Protein AF-A0A926FMY9-F1 (afdb_monomer)

Structure (mmCIF, N/CA/C/O backbone):
data_AF-A0A926FMY9-F1
#
_entry.id   AF-A0A926FMY9-F1
#
loop_
_atom_site.group_PDB
_atom_site.id
_atom_site.type_symbol
_atom_site.label_atom_id
_atom_site.label_alt_id
_atom_site.label_comp_id
_atom_site.label_asym_id
_atom_site.label_entity_id
_atom_site.label_seq_id
_atom_site.pdbx_PDB_ins_code
_atom_site.Cartn_x
_atom_site.Cartn_y
_atom_site.Cartn_z
_atom_site.occupancy
_atom_site.B_iso_or_equiv
_atom_site.auth_seq_id
_atom_site.auth_comp_id
_atom_site.auth_asym_id
_atom_site.auth_atom_id
_atom_site.pdbx_PDB_model_num
ATOM 1 N N . PRO A 1 1 ? 19.111 5.500 -3.867 1.00 46.22 1 PRO A N 1
ATOM 2 C CA . PRO A 1 1 ? 17.922 5.639 -2.996 1.00 46.22 1 PRO A CA 1
ATOM 3 C C . PRO A 1 1 ? 18.254 6.495 -1.766 1.00 46.22 1 PRO A C 1
ATOM 5 O O . PRO A 1 1 ? 19.158 6.149 -1.011 1.00 46.22 1 PRO A O 1
ATOM 8 N N . LEU A 1 2 ? 17.583 7.637 -1.594 1.00 50.78 2 LEU A N 1
ATOM 9 C CA . LEU A 1 2 ? 17.579 8.309 -0.293 1.00 50.78 2 LEU A CA 1
ATOM 10 C C . LEU A 1 2 ? 16.767 7.394 0.628 1.00 50.78 2 LEU A C 1
ATOM 12 O O . LEU A 1 2 ? 15.567 7.243 0.426 1.00 50.78 2 LEU A O 1
ATOM 16 N N . GLY A 1 3 ? 17.454 6.666 1.511 1.00 48.97 3 GLY A N 1
ATOM 17 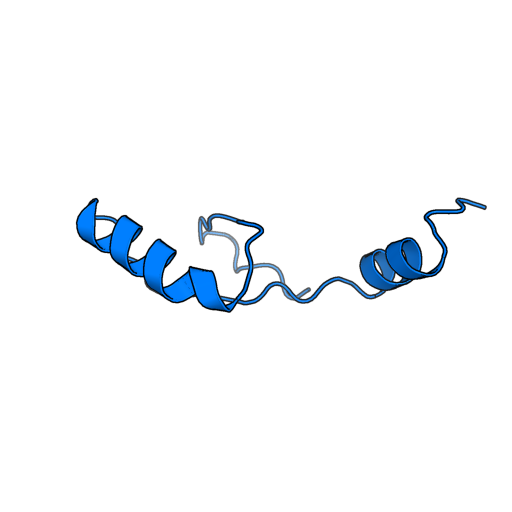C CA . GLY A 1 3 ? 16.807 5.789 2.482 1.00 48.97 3 GLY A CA 1
ATOM 18 C C . GLY A 1 3 ? 15.850 6.602 3.345 1.00 48.97 3 GLY A C 1
ATOM 19 O O . GLY A 1 3 ? 16.155 7.752 3.671 1.00 48.97 3 GLY A O 1
ATOM 20 N N . ALA A 1 4 ? 14.695 6.018 3.668 1.00 55.78 4 ALA A N 1
ATOM 21 C CA . ALA A 1 4 ? 13.744 6.618 4.594 1.00 55.78 4 ALA A CA 1
ATOM 22 C C . ALA A 1 4 ? 14.487 7.064 5.870 1.00 55.78 4 ALA A C 1
ATOM 24 O O . ALA A 1 4 ? 15.382 6.339 6.325 1.00 55.78 4 ALA A O 1
ATOM 25 N N . PRO A 1 5 ? 14.178 8.250 6.424 1.00 54.09 5 PRO A N 1
ATOM 26 C CA . PRO A 1 5 ? 14.823 8.726 7.641 1.00 54.09 5 PRO A CA 1
ATOM 27 C C . PRO A 1 5 ? 14.708 7.660 8.741 1.00 54.09 5 PRO A C 1
ATOM 29 O O . PRO A 1 5 ? 13.645 7.063 8.928 1.00 54.09 5 PRO A O 1
ATOM 32 N N . GLU A 1 6 ? 15.816 7.383 9.439 1.00 54.84 6 GLU A N 1
ATOM 33 C CA . GLU A 1 6 ? 15.874 6.372 10.502 1.00 54.84 6 GLU A CA 1
ATOM 34 C C . GLU A 1 6 ? 14.757 6.623 11.530 1.00 54.84 6 GLU A C 1
ATOM 36 O O . GLU A 1 6 ? 14.806 7.576 12.305 1.00 54.84 6 GLU A O 1
ATOM 41 N N . GLY A 1 7 ? 13.725 5.773 11.512 1.00 57.59 7 GLY A N 1
ATOM 42 C CA . GLY A 1 7 ? 12.576 5.855 12.418 1.00 57.59 7 GLY A CA 1
ATOM 43 C C . GLY A 1 7 ? 11.212 5.661 11.753 1.00 57.59 7 GLY A C 1
ATOM 44 O O . GLY A 1 7 ? 10.269 5.244 12.429 1.00 57.59 7 GLY A O 1
ATOM 45 N N . GLU A 1 8 ? 11.092 5.883 10.442 1.00 64.31 8 GLU A N 1
ATOM 46 C CA . GLU A 1 8 ? 9.834 5.663 9.720 1.00 64.31 8 GLU A CA 1
ATOM 47 C C . GLU A 1 8 ? 9.691 4.193 9.305 1.00 64.31 8 GLU A C 1
ATOM 49 O O . GLU A 1 8 ? 10.323 3.701 8.372 1.00 64.31 8 GLU A O 1
ATOM 54 N N . ARG A 1 9 ? 8.851 3.452 10.036 1.00 71.38 9 ARG A N 1
ATOM 55 C CA . ARG A 1 9 ? 8.484 2.076 9.677 1.00 71.38 9 ARG A CA 1
ATOM 56 C C . ARG A 1 9 ? 7.484 2.101 8.520 1.00 71.38 9 ARG A C 1
ATOM 58 O O . ARG A 1 9 ? 6.306 2.368 8.737 1.00 71.38 9 ARG A O 1
ATOM 65 N N . GLY A 1 10 ? 7.967 1.812 7.314 1.00 82.25 10 GLY A N 1
ATOM 66 C CA . GLY A 1 10 ? 7.156 1.617 6.109 1.00 82.25 10 GLY A CA 1
ATOM 67 C C . GLY A 1 10 ? 6.846 0.145 5.819 1.00 82.25 10 GLY A C 1
ATOM 68 O O . GLY A 1 10 ? 7.427 -0.761 6.419 1.00 82.25 10 GLY A O 1
ATOM 69 N N . ILE A 1 11 ? 5.922 -0.089 4.886 1.00 86.19 11 ILE A N 1
ATOM 70 C CA . ILE A 1 11 ? 5.638 -1.412 4.315 1.00 86.19 11 ILE A CA 1
ATOM 71 C C . ILE A 1 11 ? 5.952 -1.352 2.823 1.00 86.19 11 ILE A C 1
ATOM 73 O O . ILE A 1 11 ? 5.342 -0.564 2.099 1.00 86.19 11 ILE A O 1
ATOM 77 N N . ASP A 1 12 ? 6.837 -2.234 2.364 1.00 89.25 12 ASP A N 1
ATOM 78 C CA . ASP A 1 12 ? 7.142 -2.385 0.945 1.00 89.25 12 ASP A CA 1
ATOM 79 C C . ASP A 1 12 ? 6.214 -3.420 0.308 1.00 89.25 12 ASP A C 1
ATOM 81 O O . ASP A 1 12 ? 6.082 -4.553 0.778 1.00 89.25 12 ASP A O 1
ATOM 85 N N . ALA A 1 13 ? 5.560 -3.033 -0.787 1.00 89.12 13 ALA A N 1
ATOM 86 C CA . ALA A 1 13 ? 4.644 -3.897 -1.518 1.00 89.12 13 ALA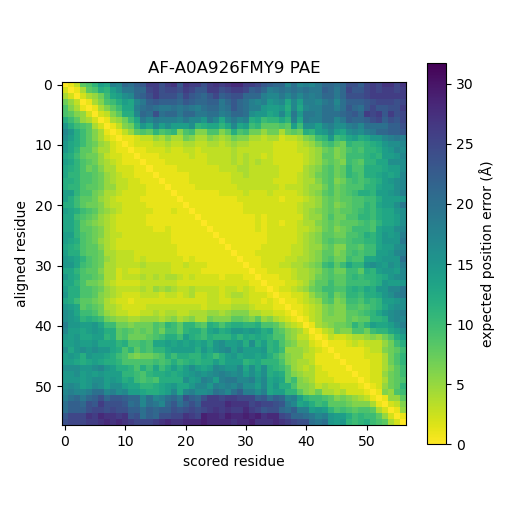 A CA 1
ATOM 87 C C . ALA A 1 13 ? 4.836 -3.750 -3.029 1.00 89.12 13 ALA A C 1
ATOM 89 O O . ALA A 1 13 ? 4.876 -2.645 -3.571 1.00 89.12 13 ALA A O 1
ATOM 90 N N . ARG A 1 14 ? 4.888 -4.885 -3.735 1.00 90.31 14 ARG A N 1
ATOM 91 C CA . ARG A 1 14 ? 4.930 -4.924 -5.200 1.00 90.31 14 ARG A CA 1
ATOM 92 C C . ARG A 1 14 ? 3.525 -5.154 -5.745 1.00 90.31 14 ARG A C 1
ATOM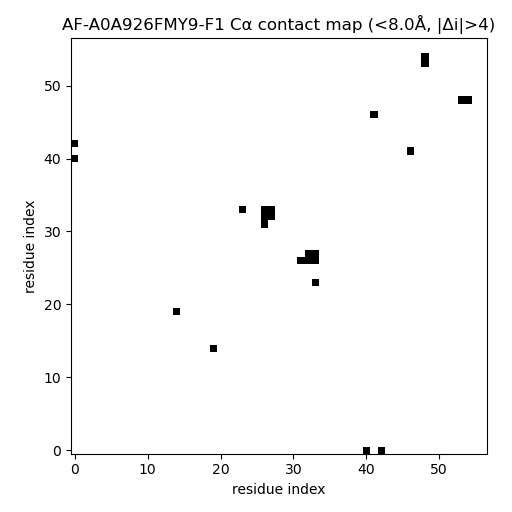 94 O O . ARG A 1 14 ? 2.944 -6.217 -5.542 1.00 90.31 14 ARG A O 1
ATOM 101 N N . MET A 1 15 ? 2.986 -4.169 -6.458 1.00 92.31 15 MET A N 1
ATOM 102 C CA . MET A 1 15 ? 1.696 -4.290 -7.136 1.00 92.31 15 MET A CA 1
ATOM 103 C C . MET A 1 15 ? 1.604 -3.378 -8.368 1.00 92.31 15 MET A C 1
ATOM 105 O O . MET A 1 15 ? 2.343 -2.396 -8.456 1.00 92.31 15 MET A O 1
ATOM 109 N N . PRO A 1 16 ? 0.683 -3.671 -9.302 1.00 91.62 16 PRO A N 1
ATOM 110 C CA . PRO A 1 16 ? 0.331 -2.757 -10.383 1.00 91.62 16 PRO A CA 1
ATOM 111 C C . PRO A 1 16 ? -0.136 -1.388 -9.849 1.00 91.62 16 PRO A C 1
ATOM 113 O O . PRO A 1 16 ? -0.808 -1.309 -8.816 1.00 91.62 16 PRO A O 1
ATOM 116 N N . ARG A 1 17 ? 0.225 -0.294 -10.533 1.00 88.06 17 ARG A N 1
ATOM 117 C CA . ARG A 1 17 ? 0.030 1.088 -10.039 1.00 88.06 17 ARG A CA 1
ATOM 118 C C . ARG A 1 17 ? -1.445 1.429 -9.833 1.00 88.06 17 ARG A C 1
ATOM 120 O O . ARG A 1 17 ? -1.817 2.181 -8.940 1.00 88.06 17 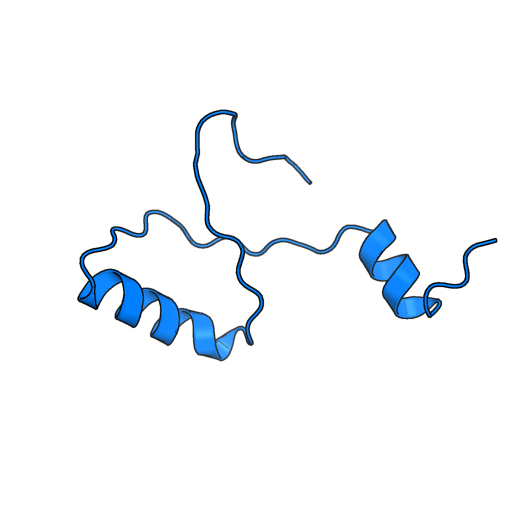ARG A O 1
ATOM 127 N N . GLU A 1 18 ? -2.278 0.865 -10.679 1.00 94.06 18 GLU A N 1
ATOM 128 C CA . GLU A 1 18 ? -3.726 1.037 -10.763 1.00 94.06 18 GLU A CA 1
ATOM 129 C C . GLU A 1 18 ? -4.435 0.348 -9.592 1.00 94.06 18 GLU A C 1
ATOM 131 O O . GLU A 1 18 ? -5.588 0.676 -9.325 1.00 94.06 18 GLU A O 1
ATOM 136 N N . ARG A 1 19 ? -3.746 -0.570 -8.890 1.00 95.81 19 ARG A N 1
ATOM 137 C CA . ARG A 1 19 ? -4.227 -1.248 -7.677 1.00 95.81 19 ARG A CA 1
ATOM 138 C C . ARG A 1 19 ? -3.899 -0.515 -6.375 1.00 95.81 19 ARG A C 1
ATOM 140 O O . ARG A 1 19 ? -4.456 -0.862 -5.331 1.00 95.81 19 ARG A O 1
ATOM 147 N N . VAL A 1 20 ? -3.011 0.479 -6.417 1.00 94.31 20 VAL A N 1
ATOM 148 C CA . VAL A 1 20 ? -2.587 1.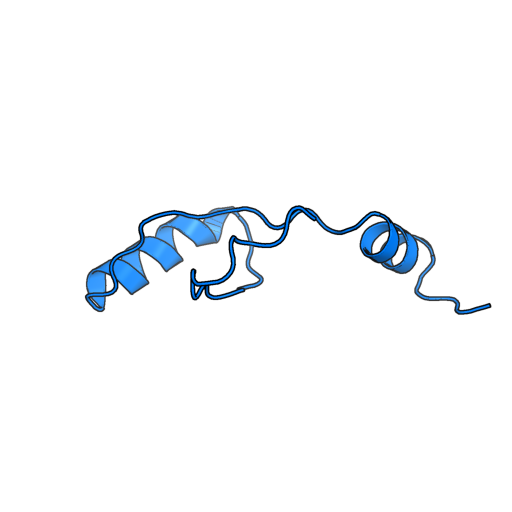240 -5.232 1.00 94.31 20 VAL A CA 1
ATOM 149 C C . VAL A 1 20 ? -3.770 1.926 -4.531 1.00 94.31 20 VAL A C 1
ATOM 151 O O . VAL A 1 20 ? -3.877 1.775 -3.315 1.00 94.31 20 VAL A O 1
ATOM 154 N N . PRO A 1 21 ? -4.712 2.602 -5.226 1.00 95.31 21 PRO A N 1
ATOM 155 C CA . PRO A 1 21 ? -5.857 3.229 -4.558 1.00 95.31 21 PRO A CA 1
ATOM 156 C C . PRO A 1 21 ? -6.724 2.237 -3.772 1.00 95.31 21 PRO A C 1
ATOM 158 O O . PRO A 1 21 ? -7.157 2.532 -2.662 1.00 95.31 21 PRO A O 1
ATOM 161 N N . GLN A 1 22 ? -6.952 1.040 -4.320 1.00 96.75 22 GLN A N 1
ATOM 162 C CA . GLN A 1 22 ? -7.740 -0.010 -3.674 1.00 96.75 22 GLN A CA 1
ATOM 163 C C . GLN A 1 22 ? -7.005 -0.577 -2.457 1.00 96.75 22 GLN A C 1
ATOM 165 O O . GLN A 1 22 ? -7.641 -0.857 -1.444 1.00 96.75 22 GLN A O 1
ATOM 170 N N . ALA A 1 23 ? -5.679 -0.718 -2.530 1.00 94.75 23 ALA A N 1
ATOM 171 C CA . ALA A 1 23 ? -4.869 -1.129 -1.388 1.00 94.75 23 ALA A CA 1
ATOM 172 C C . ALA A 1 23 ? -4.927 -0.094 -0.252 1.00 94.75 23 ALA A C 1
ATOM 174 O O . ALA A 1 23 ? -5.177 -0.464 0.892 1.00 94.75 23 ALA A O 1
ATOM 175 N N . VAL A 1 24 ? -4.789 1.199 -0.567 1.00 94.94 24 VAL A N 1
ATOM 176 C CA . VAL A 1 24 ? -4.915 2.287 0.420 1.00 94.94 24 VAL A CA 1
ATOM 177 C C . VAL A 1 24 ? -6.309 2.301 1.049 1.00 94.94 24 VAL A C 1
ATOM 179 O O . VAL A 1 24 ? -6.428 2.394 2.267 1.00 94.94 24 VA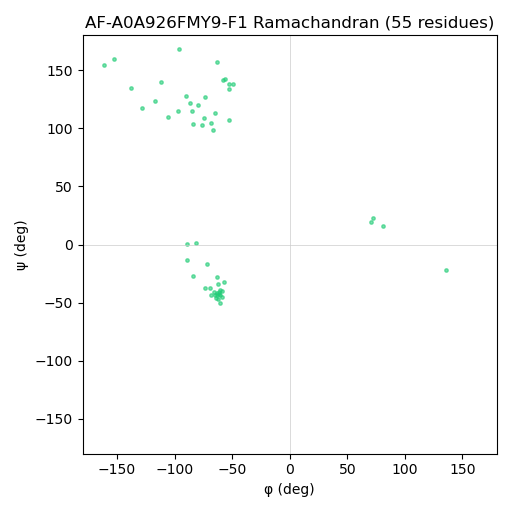L A O 1
ATOM 182 N N . ALA A 1 25 ? -7.365 2.141 0.246 1.00 96.56 25 ALA A N 1
ATOM 183 C CA . ALA A 1 25 ? -8.732 2.066 0.755 1.00 96.56 25 ALA A CA 1
ATOM 184 C C . ALA A 1 25 ? -8.938 0.871 1.702 1.00 96.56 25 ALA A C 1
ATOM 186 O O . ALA A 1 25 ? -9.586 1.013 2.736 1.00 96.56 25 ALA A O 1
ATOM 187 N N . ALA A 1 26 ? -8.366 -0.292 1.378 1.00 96.62 26 ALA A N 1
ATOM 188 C CA . ALA A 1 26 ? -8.439 -1.475 2.231 1.00 96.62 26 ALA A CA 1
ATOM 189 C C . ALA A 1 26 ? -7.690 -1.279 3.559 1.00 96.62 26 ALA A C 1
ATOM 191 O O . ALA A 1 26 ? -8.204 -1.661 4.608 1.00 96.62 26 ALA A O 1
ATOM 192 N N . LEU A 1 27 ? -6.511 -0.649 3.527 1.00 94.38 27 LEU A N 1
ATOM 193 C CA . LEU A 1 27 ? -5.745 -0.304 4.729 1.00 94.38 27 LEU A CA 1
ATOM 194 C C . LEU A 1 27 ? -6.522 0.673 5.621 1.00 94.38 27 LEU A C 1
ATOM 196 O O . LEU A 1 27 ? -6.685 0.414 6.811 1.00 94.38 27 LEU A O 1
ATOM 200 N N . ALA A 1 28 ? -7.088 1.729 5.036 1.00 94.88 28 ALA A N 1
ATOM 201 C CA . ALA A 1 28 ? -7.917 2.686 5.764 1.00 94.88 28 ALA A CA 1
ATOM 202 C C . ALA A 1 28 ? -9.165 2.024 6.376 1.00 94.88 28 ALA A C 1
ATOM 204 O O . ALA A 1 28 ? -9.483 2.261 7.539 1.00 94.88 28 ALA A O 1
ATOM 205 N N . ALA A 1 29 ? -9.844 1.142 5.633 1.00 96.94 29 ALA A N 1
ATOM 206 C CA . ALA A 1 29 ? -10.992 0.382 6.136 1.00 96.94 29 ALA A CA 1
ATOM 207 C C . ALA A 1 29 ? -10.622 -0.570 7.288 1.00 96.94 29 ALA A C 1
ATOM 209 O O . ALA A 1 29 ? -11.454 -0.847 8.149 1.00 96.94 29 ALA A O 1
ATOM 210 N N . ALA A 1 30 ? -9.375 -1.044 7.324 1.00 96.81 30 ALA A N 1
ATOM 211 C CA . ALA A 1 30 ? -8.826 -1.835 8.420 1.00 96.81 30 ALA A CA 1
ATOM 212 C C . ALA A 1 30 ? -8.350 -0.982 9.616 1.00 96.81 30 ALA A C 1
ATOM 214 O O . ALA A 1 30 ? -7.845 -1.537 10.590 1.00 96.81 30 ALA A O 1
ATOM 215 N N . GLY A 1 31 ? -8.503 0.347 9.562 1.00 96.38 31 GLY A N 1
ATOM 216 C CA . GLY A 1 31 ? -8.072 1.268 10.615 1.00 96.38 31 GLY A CA 1
ATOM 217 C C . GLY A 1 31 ? -6.581 1.613 10.580 1.00 96.38 31 GLY A C 1
ATOM 218 O O . GLY A 1 31 ? -6.053 2.116 11.567 1.00 96.38 31 GLY A O 1
ATOM 219 N N . VAL A 1 32 ? -5.890 1.339 9.470 1.00 94.06 32 VAL A N 1
ATOM 220 C CA . VAL A 1 32 ? -4.487 1.721 9.278 1.00 94.06 32 VAL A CA 1
ATOM 221 C C . VAL A 1 32 ? -4.424 3.136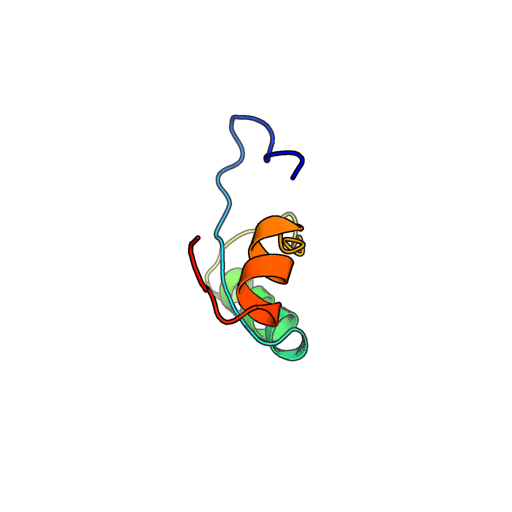 8.709 1.00 94.06 32 VAL A C 1
ATOM 223 O O . VAL A 1 32 ? -4.944 3.406 7.626 1.00 94.06 32 VAL A O 1
ATOM 226 N N . GLU A 1 33 ? -3.755 4.038 9.423 1.00 91.19 33 GLU A N 1
ATOM 227 C CA . GLU A 1 33 ? -3.509 5.405 8.962 1.00 91.19 33 GLU A CA 1
ATOM 228 C C . GLU A 1 33 ? -2.336 5.429 7.974 1.00 91.19 33 GLU A C 1
ATOM 230 O O . GLU A 1 33 ? -1.216 5.032 8.297 1.00 91.19 33 GLU A O 1
ATOM 235 N N . VAL A 1 34 ? -2.600 5.884 6.747 1.00 90.94 34 VAL A N 1
ATOM 236 C CA . VAL A 1 34 ? -1.595 5.995 5.683 1.00 90.94 34 VAL A CA 1
ATOM 237 C C . VAL A 1 34 ? -1.228 7.465 5.506 1.00 90.94 34 VAL A C 1
ATOM 239 O O . VAL A 1 34 ? -2.026 8.250 4.999 1.00 90.94 34 VAL A O 1
ATOM 242 N N . PHE A 1 35 ? -0.013 7.833 5.909 1.00 89.19 35 PHE A N 1
ATOM 243 C CA . PHE A 1 35 ? 0.488 9.211 5.813 1.00 89.19 35 PHE A CA 1
ATOM 244 C C . PHE A 1 35 ? 1.071 9.546 4.437 1.00 89.19 35 PHE A C 1
ATOM 246 O O . PHE A 1 35 ? 1.045 10.699 4.014 1.00 89.19 35 PHE A O 1
ATOM 253 N N . GLY A 1 36 ? 1.575 8.538 3.725 1.00 90.06 36 GLY A N 1
ATOM 254 C CA . GLY A 1 36 ? 2.203 8.708 2.425 1.00 90.06 36 GLY A CA 1
ATOM 255 C C . GLY A 1 36 ? 2.262 7.400 1.652 1.00 90.06 36 GLY A C 1
ATOM 256 O O . GLY A 1 36 ? 2.246 6.311 2.225 1.00 90.06 36 GLY A O 1
ATOM 257 N N . VAL A 1 37 ? 2.311 7.523 0.330 1.00 90.62 37 VAL A N 1
ATOM 258 C CA . VAL A 1 37 ? 2.591 6.415 -0.579 1.00 90.62 37 VAL A CA 1
ATOM 259 C C . VAL A 1 37 ? 3.706 6.869 -1.498 1.00 90.62 37 VAL A C 1
ATOM 261 O O . VAL A 1 37 ? 3.535 7.810 -2.275 1.00 90.62 37 VAL A O 1
ATOM 264 N N . GLU A 1 38 ? 4.836 6.184 -1.420 1.00 88.56 38 GLU A N 1
ATOM 265 C CA . GLU A 1 38 ? 6.010 6.498 -2.216 1.00 88.56 38 GLU A CA 1
ATOM 266 C C . GLU A 1 38 ? 6.265 5.397 -3.234 1.00 88.56 38 GLU A C 1
ATOM 268 O O . GLU A 1 38 ? 6.113 4.205 -2.964 1.00 88.56 38 GLU A O 1
ATOM 273 N N . ARG A 1 39 ? 6.658 5.798 -4.443 1.00 85.69 39 ARG A N 1
ATOM 274 C CA . ARG A 1 39 ? 7.140 4.847 -5.436 1.00 85.69 39 ARG A CA 1
ATOM 275 C C . ARG A 1 39 ? 8.621 4.620 -5.178 1.00 85.69 39 ARG A C 1
ATOM 277 O O . ARG A 1 39 ? 9.418 5.523 -5.422 1.00 85.69 39 ARG A O 1
ATOM 284 N N . GLN A 1 40 ? 8.994 3.405 -4.793 1.00 80.31 40 GLN A N 1
ATOM 285 C CA . GLN A 1 40 ? 10.391 2.997 -4.875 1.00 80.31 40 GLN A CA 1
ATOM 286 C C . GLN A 1 40 ? 10.799 2.967 -6.353 1.00 80.31 40 GLN A C 1
ATOM 288 O O . GLN A 1 40 ? 10.256 2.209 -7.162 1.00 80.31 40 GLN A O 1
ATOM 293 N N . ALA A 1 41 ? 11.699 3.875 -6.730 1.00 70.94 41 ALA A N 1
ATOM 294 C CA . ALA A 1 41 ? 12.382 3.796 -8.008 1.00 70.94 41 ALA A CA 1
ATOM 295 C C . ALA A 1 41 ? 13.402 2.661 -7.920 1.00 70.94 41 ALA A C 1
ATOM 297 O O . ALA A 1 41 ? 14.216 2.660 -6.993 1.00 70.94 41 ALA A O 1
ATOM 298 N N . SER A 1 42 ? 13.352 1.727 -8.873 1.00 72.69 42 SER A N 1
ATOM 299 C CA . SER A 1 42 ? 14.369 0.687 -8.993 1.00 72.69 42 SER A CA 1
ATOM 300 C C . SER A 1 42 ? 15.747 1.337 -9.049 1.00 72.69 42 SER A C 1
ATOM 302 O O . SER A 1 42 ? 15.931 2.376 -9.699 1.00 72.69 42 SER A O 1
ATOM 304 N N . SER A 1 43 ? 16.717 0.753 -8.356 1.00 80.00 43 SER A N 1
ATOM 305 C CA . SER A 1 43 ? 18.094 1.218 -8.476 1.00 80.00 43 SER A CA 1
ATOM 306 C C . SER A 1 43 ? 18.595 1.004 -9.913 1.00 80.00 43 SER A C 1
ATOM 308 O O . SER A 1 43 ? 18.083 0.160 -10.649 1.00 80.00 43 SER A O 1
ATOM 310 N N . LEU A 1 44 ? 19.610 1.768 -10.337 1.00 80.31 44 LEU A N 1
ATOM 311 C CA . LEU A 1 44 ? 20.244 1.536 -11.644 1.00 80.31 44 LEU A CA 1
ATOM 312 C C . LEU A 1 44 ? 20.790 0.10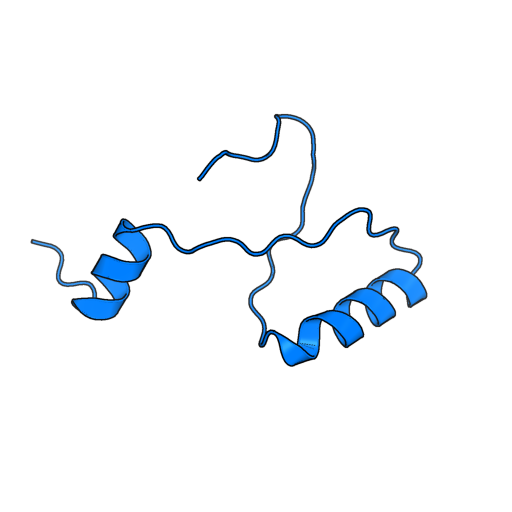9 -11.763 1.00 80.31 44 LEU A C 1
ATOM 314 O O . LEU A 1 44 ? 20.780 -0.453 -12.849 1.00 80.31 44 LEU A O 1
ATOM 318 N N . GLU A 1 45 ? 21.232 -0.466 -10.647 1.00 76.25 45 GLU A N 1
ATOM 319 C CA . GLU A 1 45 ? 21.703 -1.845 -10.549 1.00 76.25 45 GLU A CA 1
ATOM 320 C C . GLU A 1 45 ? 20.565 -2.855 -10.747 1.00 76.25 45 GLU A C 1
ATOM 322 O O . GLU A 1 45 ? 20.716 -3.792 -11.521 1.00 76.25 45 GLU A O 1
ATOM 327 N N . GLU A 1 46 ? 19.398 -2.634 -10.137 1.00 73.38 46 GLU A N 1
ATOM 328 C CA . GLU A 1 46 ? 18.214 -3.477 -10.355 1.00 73.38 46 GLU A CA 1
ATOM 329 C C . GLU A 1 46 ? 17.732 -3.412 -11.806 1.00 73.38 46 GLU A C 1
ATOM 331 O O . GLU A 1 46 ? 17.418 -4.443 -12.394 1.00 73.38 46 GLU A O 1
ATOM 336 N N . ILE A 1 47 ? 17.728 -2.216 -12.406 1.00 77.94 47 ILE A N 1
ATOM 337 C CA . ILE A 1 47 ? 17.386 -2.032 -13.824 1.00 77.94 47 ILE A CA 1
ATOM 338 C C . ILE A 1 47 ? 18.421 -2.724 -14.712 1.00 77.94 47 ILE A C 1
ATOM 340 O O . ILE A 1 47 ? 18.061 -3.381 -15.684 1.00 77.94 47 ILE A O 1
ATOM 344 N N . PHE A 1 48 ? 19.707 -2.588 -14.390 1.00 78.00 48 PHE A N 1
ATOM 345 C CA . PHE A 1 48 ? 20.779 -3.239 -15.130 1.00 78.00 48 PHE A CA 1
ATOM 346 C C . PHE A 1 48 ? 20.619 -4.760 -15.097 1.00 78.00 48 PHE A C 1
ATOM 348 O O . PHE A 1 48 ? 20.591 -5.370 -16.158 1.00 78.00 48 PHE A O 1
ATOM 355 N N . LEU A 1 49 ? 20.429 -5.353 -13.915 1.00 79.62 49 LEU A N 1
ATOM 356 C CA . LEU A 1 49 ? 20.216 -6.793 -13.748 1.00 79.62 49 LEU A CA 1
ATOM 357 C C . LEU A 1 49 ? 18.963 -7.291 -14.479 1.00 79.62 49 LEU A C 1
ATOM 359 O O . LEU A 1 49 ? 18.993 -8.364 -15.077 1.00 79.62 49 LEU A O 1
ATOM 363 N N . GLU A 1 50 ? 17.874 -6.519 -14.463 1.00 76.06 50 GLU A N 1
ATOM 364 C CA . GLU A 1 50 ? 16.649 -6.845 -15.201 1.00 76.06 50 GLU A CA 1
ATOM 365 C C . GLU A 1 50 ? 16.889 -6.864 -16.720 1.00 76.06 50 GLU A C 1
ATOM 367 O O . GLU A 1 50 ? 16.446 -7.783 -17.407 1.00 76.06 50 GLU A O 1
ATOM 372 N N . VAL A 1 51 ? 17.627 -5.880 -17.245 1.00 80.62 51 VAL A N 1
ATOM 373 C CA . VAL A 1 51 ? 17.916 -5.744 -18.682 1.00 80.62 51 VAL A CA 1
ATOM 374 C C . VAL A 1 51 ? 18.940 -6.774 -19.163 1.00 80.62 51 VAL A C 1
ATOM 376 O O . VAL A 1 51 ? 18.820 -7.275 -20.280 1.00 80.62 51 VAL A O 1
ATOM 379 N N . THR A 1 52 ? 19.945 -7.101 -18.347 1.00 82.19 52 THR A N 1
ATOM 380 C CA . THR A 1 52 ? 21.019 -8.043 -18.705 1.00 82.19 52 THR A CA 1
ATOM 381 C C . THR A 1 52 ? 20.697 -9.497 -18.364 1.00 82.19 52 THR A C 1
ATOM 383 O O . THR A 1 52 ? 21.512 -10.377 -18.624 1.00 82.19 52 THR A O 1
ATOM 386 N N . GLY A 1 53 ? 19.518 -9.780 -17.799 1.00 74.12 53 GLY A N 1
ATOM 387 C CA . GLY A 1 53 ? 19.118 -11.137 -17.420 1.00 74.12 53 GLY A CA 1
ATOM 388 C C . GLY A 1 53 ? 19.892 -11.703 -16.225 1.00 74.12 53 GLY A C 1
ATOM 389 O O . GLY A 1 53 ? 19.902 -12.916 -16.028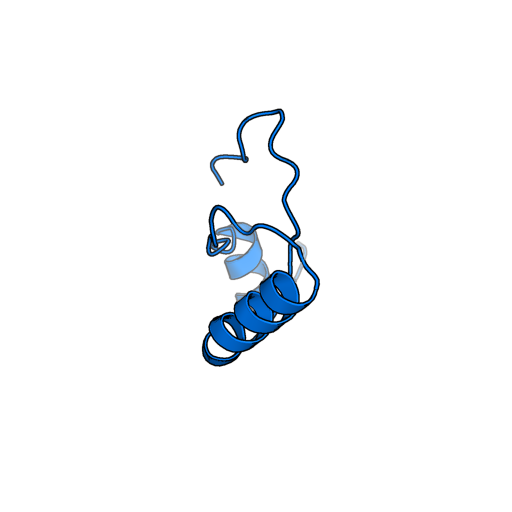 1.00 74.12 53 GLY A O 1
ATOM 390 N N . GLY A 1 54 ? 20.530 -10.843 -15.426 1.00 63.81 54 GLY A N 1
ATOM 391 C CA . GLY A 1 54 ? 21.254 -11.242 -14.221 1.00 63.81 54 GLY A CA 1
ATOM 392 C C . GLY A 1 54 ? 22.573 -11.974 -14.476 1.00 63.81 54 GLY A C 1
ATOM 393 O O . GLY A 1 54 ? 23.027 -12.700 -13.591 1.00 63.81 54 GLY A O 1
ATOM 394 N N . GLU A 1 55 ? 23.195 -11.810 -15.649 1.00 53.84 55 GLU A N 1
ATOM 395 C CA . GLU A 1 55 ? 24.495 -12.422 -15.932 1.00 53.84 55 GLU A CA 1
ATOM 396 C C . GLU A 1 55 ? 25.566 -11.789 -15.028 1.00 53.84 55 GLU A C 1
ATOM 398 O O . GLU A 1 55 ? 26.041 -10.672 -15.234 1.00 53.84 55 GLU A O 1
ATOM 403 N N . THR A 1 56 ? 25.864 -12.496 -13.938 1.00 51.19 56 THR A N 1
ATOM 404 C CA . THR A 1 56 ? 26.921 -12.155 -12.991 1.00 51.19 56 THR A CA 1
ATOM 405 C C . THR A 1 56 ? 28.235 -12.508 -13.676 1.00 51.19 56 THR A C 1
ATOM 407 O O . THR A 1 56 ? 28.504 -13.689 -13.897 1.00 51.19 56 THR A O 1
ATOM 410 N N . VAL A 1 57 ? 29.013 -11.501 -14.074 1.00 52.88 57 VAL A N 1
ATOM 411 C CA . VAL A 1 57 ? 30.432 -11.705 -14.412 1.00 52.88 57 VAL A CA 1
ATOM 412 C C . VAL A 1 57 ? 31.216 -11.918 -13.126 1.00 52.88 57 VAL A C 1
ATOM 414 O O . VAL A 1 57 ? 30.972 -11.150 -12.167 1.00 52.88 57 VAL A O 1
#

pLDDT: mean 80.28, std 15.32, range [46.22, 96.94]

Solvent-accessible surface area (backbone atoms only — not comparable to full-atom values): 4078 Å² total; per-residue (Å²): 130,89,71,76,64,94,84,71,87,78,84,92,80,92,73,64,79,88,51,46,65,59,52,52,52,51,39,45,75,72,73,44,88,80,91,76,86,82,82,84,73,75,49,74,65,55,52,45,36,66,74,62,72,59,74,80,127

Mean predicted aligned error: 9.46 Å

Sequence (57 aa):
PLGAPEGERGIDARMPRERVPQAVAALAAAGVEVFGVERQASSLEEIFLEVTGGETV

Foldseek 3Di:
DPPDPPPDDDDDDDDDPVCVVVVVVVCVVVVHDDPDDDDPDDDPVRVVCVVVVNPDD

Radius of gyration: 15.19 Å; Cα contacts (8 Å, |Δi|>4): 12; chains: 1; bounding box: 41×22×31 Å

Secondary structure (DSSP, 8-state):
--PPPTT---------GGGHHHHHHHHHHTT---------PPPHHHHHHHHHTT---